Protein AF-X1TEH9-F1 (afdb_monomer_lite)

Foldseek 3Di:
DCVVVLVVLVVLLCVQPVPDDPVNLVVLQLVQADDDDDPAADPPQGSHHGDSVSSNVVDDRPPPPPPPVCPPQWDWDQDPPDPPPRTDIDGDDD

Structure (mmCIF, N/CA/C/O backbone):
data_AF-X1TEH9-F1
#
_entry.id   AF-X1TEH9-F1
#
loop_
_atom_site.group_PDB
_atom_site.id
_atom_site.type_symbol
_atom_site.label_atom_id
_atom_site.label_alt_id
_atom_site.label_comp_id
_atom_site.label_asym_id
_atom_site.label_entity_id
_atom_site.label_seq_id
_atom_site.pdbx_PDB_ins_code
_atom_site.Cartn_x
_atom_site.Cartn_y
_atom_site.Cartn_z
_atom_site.occupancy
_atom_site.B_iso_or_equiv
_atom_site.auth_seq_id
_atom_site.auth_comp_id
_atom_site.auth_asym_id
_atom_site.auth_atom_id
_atom_site.pdbx_PDB_model_num
ATOM 1 N N . MET A 1 1 ? 13.318 10.738 -7.924 1.00 67.31 1 MET A N 1
ATOM 2 C CA . MET A 1 1 ? 12.741 10.592 -6.566 1.00 67.31 1 MET A CA 1
ATOM 3 C C . MET A 1 1 ? 11.636 9.544 -6.628 1.00 67.31 1 MET A C 1
ATOM 5 O O . MET A 1 1 ? 10.658 9.787 -7.317 1.00 67.31 1 MET A O 1
ATOM 9 N N . SER A 1 2 ? 11.807 8.389 -5.972 1.00 84.75 2 SER A N 1
ATOM 10 C CA . SER A 1 2 ? 10.846 7.263 -6.023 1.00 84.75 2 SER A CA 1
ATOM 11 C C . SER A 1 2 ? 10.083 7.063 -4.702 1.00 84.75 2 SER A C 1
ATOM 13 O O . SER A 1 2 ? 8.868 6.912 -4.713 1.00 84.75 2 SER A O 1
ATOM 15 N N . CYS A 1 3 ? 10.767 7.215 -3.560 1.00 90.12 3 CYS A N 1
ATOM 16 C CA . CYS A 1 3 ? 10.207 7.048 -2.210 1.00 90.12 3 CYS A CA 1
ATOM 17 C C . CYS A 1 3 ? 8.814 7.687 -1.968 1.00 90.12 3 CYS A C 1
ATOM 19 O O . CYS A 1 3 ? 7.918 6.959 -1.552 1.00 90.12 3 CYS A O 1
ATOM 21 N N . PRO A 1 4 ? 8.549 8.975 -2.289 1.00 93.75 4 PRO A N 1
ATOM 22 C CA . PRO A 1 4 ? 7.236 9.567 -2.006 1.00 93.75 4 PRO A CA 1
ATOM 23 C C . PRO A 1 4 ? 6.084 8.949 -2.816 1.00 93.75 4 PRO A C 1
ATOM 25 O O . PRO A 1 4 ? 4.946 8.978 -2.355 1.00 93.75 4 PRO A O 1
ATOM 28 N N . HIS A 1 5 ? 6.355 8.367 -3.991 1.00 92.38 5 HIS A N 1
ATOM 29 C CA . HIS A 1 5 ? 5.333 7.669 -4.781 1.00 92.38 5 HIS A CA 1
ATOM 30 C C . HIS A 1 5 ? 4.938 6.342 -4.123 1.00 92.38 5 HIS A C 1
ATOM 32 O O . HIS A 1 5 ? 3.752 6.025 -4.043 1.00 92.38 5 HIS A O 1
ATOM 38 N N . LEU A 1 6 ? 5.918 5.604 -3.590 1.00 93.00 6 LEU A N 1
ATOM 39 C CA . LEU A 1 6 ? 5.668 4.387 -2.819 1.00 93.00 6 LEU A CA 1
ATOM 40 C C . LEU A 1 6 ? 4.899 4.711 -1.531 1.00 93.00 6 LEU A C 1
ATOM 42 O O . LEU A 1 6 ? 3.861 4.110 -1.276 1.00 93.00 6 LEU A O 1
ATOM 46 N N . THR A 1 7 ? 5.329 5.727 -0.775 1.00 94.31 7 THR A N 1
ATOM 47 C CA . THR A 1 7 ? 4.628 6.145 0.451 1.00 94.31 7 THR A CA 1
ATOM 48 C C . THR A 1 7 ? 3.194 6.605 0.173 1.00 94.31 7 THR A C 1
ATOM 50 O O . THR A 1 7 ? 2.286 6.249 0.918 1.00 94.31 7 THR A O 1
ATOM 53 N N . GLY A 1 8 ? 2.963 7.356 -0.910 1.00 94.06 8 GLY A N 1
ATOM 54 C CA . GLY A 1 8 ? 1.615 7.770 -1.311 1.00 94.06 8 GLY A CA 1
ATOM 55 C C . GLY A 1 8 ? 0.722 6.592 -1.705 1.00 94.06 8 GLY A C 1
ATOM 56 O O . GLY A 1 8 ? -0.451 6.567 -1.347 1.00 94.06 8 GLY A O 1
ATOM 57 N N . THR A 1 9 ? 1.282 5.586 -2.380 1.00 93.19 9 THR A N 1
ATOM 58 C CA . THR A 1 9 ? 0.546 4.367 -2.750 1.00 93.19 9 THR A CA 1
ATOM 59 C C . THR A 1 9 ? 0.148 3.570 -1.509 1.00 93.19 9 THR A C 1
ATOM 61 O O . THR A 1 9 ? -1.017 3.214 -1.362 1.00 93.19 9 THR A O 1
ATOM 64 N N . ILE A 1 10 ? 1.075 3.381 -0.565 1.00 93.69 10 ILE A N 1
ATOM 65 C CA . ILE A 1 10 ? 0.791 2.716 0.715 1.00 93.69 10 ILE A CA 1
ATOM 66 C C . ILE A 1 10 ? -0.287 3.469 1.503 1.00 93.69 10 ILE A C 1
ATOM 68 O O . ILE A 1 10 ? -1.175 2.847 2.078 1.00 93.69 10 ILE A O 1
ATOM 72 N N . ALA A 1 11 ? -0.267 4.805 1.499 1.00 94.38 11 ALA A N 1
ATOM 73 C CA . ALA A 1 11 ? -1.305 5.594 2.159 1.00 94.38 11 ALA A CA 1
ATOM 74 C C . ALA A 1 11 ? -2.703 5.348 1.557 1.00 94.38 11 ALA A C 1
ATOM 76 O O . ALA A 1 11 ? -3.680 5.284 2.299 1.00 94.38 11 ALA A O 1
ATOM 77 N N . LEU A 1 12 ? -2.810 5.169 0.235 1.00 92.62 12 LEU A N 1
ATOM 78 C CA . LEU A 1 12 ? -4.076 4.813 -0.420 1.00 92.62 12 LEU A CA 1
ATOM 79 C C . LEU A 1 12 ? -4.524 3.389 -0.073 1.00 92.62 12 LEU A C 1
ATOM 81 O O . LEU A 1 12 ? -5.708 3.165 0.161 1.00 92.62 12 LEU A O 1
ATOM 85 N N . MET A 1 13 ? -3.584 2.446 0.000 1.00 91.94 13 MET A N 1
ATOM 86 C CA . MET A 1 13 ? -3.853 1.068 0.421 1.00 91.94 13 MET A CA 1
ATOM 87 C C . MET A 1 13 ? -4.395 1.020 1.856 1.00 91.94 13 MET A C 1
ATOM 89 O O . MET A 1 13 ? -5.459 0.455 2.088 1.00 91.94 13 MET A O 1
ATOM 93 N N . LEU A 1 14 ? -3.733 1.709 2.789 1.00 91.31 14 LEU A N 1
ATOM 94 C CA . LEU A 1 14 ? -4.174 1.824 4.184 1.00 91.31 14 LEU A CA 1
ATOM 95 C C . LEU A 1 14 ? -5.484 2.604 4.340 1.00 91.31 14 LEU A C 1
ATOM 97 O O . LEU A 1 14 ? -6.248 2.357 5.267 1.00 91.31 14 LEU A O 1
ATOM 101 N N . SER A 1 15 ? -5.767 3.548 3.439 1.00 90.44 15 SER A N 1
ATOM 102 C CA . SER A 1 15 ? -7.065 4.227 3.414 1.00 90.44 15 SER A CA 1
ATOM 103 C C . SER A 1 15 ? -8.206 3.293 3.009 1.00 90.44 15 SER A C 1
ATOM 105 O O . SER A 1 15 ? -9.354 3.601 3.325 1.00 90.44 15 SER A O 1
ATOM 107 N N . LYS A 1 16 ? -7.915 2.213 2.273 1.00 88.88 16 LYS A N 1
ATOM 108 C CA . LYS A 1 16 ? -8.901 1.202 1.884 1.00 88.88 16 LYS A CA 1
ATOM 109 C C . LYS A 1 16 ? -9.070 0.142 2.966 1.00 88.88 16 LYS A C 1
ATOM 111 O O . LYS A 1 16 ? -10.199 -0.232 3.255 1.00 88.88 16 LYS A O 1
ATOM 116 N N . ASP A 1 17 ? -7.967 -0.305 3.556 1.00 88.56 17 ASP A N 1
ATOM 117 C CA . ASP A 1 17 ? -7.971 -1.219 4.692 1.00 88.56 17 ASP A CA 1
ATOM 118 C C . ASP A 1 17 ? -6.870 -0.825 5.697 1.00 88.56 17 ASP A C 1
ATOM 120 O O . ASP A 1 17 ? -5.682 -1.041 5.436 1.00 88.56 17 ASP A O 1
ATOM 124 N N . PRO A 1 18 ? -7.237 -0.240 6.853 1.00 89.25 18 PRO A N 1
ATOM 125 C CA . PRO A 1 18 ? -6.275 0.182 7.864 1.00 89.25 18 PRO A CA 1
ATOM 126 C C . PRO A 1 18 ? -5.709 -0.984 8.689 1.00 89.25 18 PRO A C 1
ATOM 128 O O . PRO A 1 18 ? -4.809 -0.756 9.497 1.00 89.25 18 PRO A O 1
ATOM 131 N N . SER A 1 19 ? -6.236 -2.203 8.531 1.00 89.75 19 SER A N 1
ATOM 132 C CA . SER A 1 19 ? -5.796 -3.390 9.270 1.00 89.75 19 SER A CA 1
ATOM 133 C C . SER A 1 19 ? -4.621 -4.126 8.614 1.00 89.75 19 SER A C 1
ATOM 135 O O . SER A 1 19 ? -4.017 -4.989 9.253 1.00 89.75 19 SER A O 1
ATOM 137 N N . LEU A 1 20 ? -4.251 -3.740 7.385 1.00 88.69 20 LEU A N 1
ATOM 138 C CA . LEU A 1 20 ? -3.155 -4.346 6.629 1.00 88.69 20 LEU A CA 1
ATOM 139 C C . LEU A 1 20 ? -1.820 -4.270 7.372 1.00 88.69 20 LEU A C 1
ATOM 141 O O . LEU A 1 20 ? -1.376 -3.211 7.831 1.00 88.69 20 LEU A O 1
ATOM 145 N N . THR A 1 21 ? -1.135 -5.405 7.420 1.00 93.00 21 THR A N 1
ATOM 146 C CA . THR A 1 21 ? 0.207 -5.510 7.986 1.00 93.00 21 THR A CA 1
ATOM 147 C C . THR A 1 21 ? 1.284 -5.108 6.969 1.00 93.00 21 THR A C 1
ATOM 149 O O . THR A 1 21 ? 1.068 -5.184 5.757 1.00 93.00 21 THR A O 1
ATOM 152 N N . PRO A 1 22 ? 2.488 -4.707 7.423 1.00 91.69 22 PRO A N 1
ATOM 153 C CA . PRO A 1 22 ? 3.594 -4.391 6.518 1.00 91.69 22 PRO A CA 1
ATOM 154 C C . PRO A 1 22 ? 3.972 -5.540 5.571 1.00 91.69 22 PRO A C 1
ATOM 156 O O . PRO A 1 22 ? 4.297 -5.288 4.416 1.00 91.69 22 PRO A O 1
ATOM 159 N N . GLU A 1 23 ? 3.891 -6.792 6.030 1.00 92.56 23 GLU A N 1
ATOM 160 C CA . GLU A 1 23 ? 4.204 -7.972 5.208 1.00 92.56 23 GLU A CA 1
ATOM 161 C C . GLU A 1 23 ? 3.174 -8.186 4.088 1.00 92.56 23 GLU A C 1
ATOM 163 O O . GLU A 1 23 ? 3.533 -8.545 2.963 1.00 92.56 23 GLU A O 1
ATOM 168 N N . GLU A 1 24 ? 1.894 -7.929 4.370 1.00 91.56 24 GLU A N 1
ATOM 169 C CA . GLU A 1 24 ? 0.826 -7.978 3.367 1.00 91.56 24 GLU A CA 1
ATOM 170 C C . GLU A 1 24 ? 0.969 -6.846 2.352 1.00 91.56 24 GLU A C 1
ATOM 172 O O . GLU A 1 24 ? 0.837 -7.084 1.152 1.00 91.56 24 GLU A O 1
ATOM 177 N N . LEU A 1 25 ? 1.297 -5.633 2.810 1.00 92.19 25 LEU A N 1
ATOM 178 C CA . LEU A 1 25 ? 1.565 -4.495 1.930 1.00 92.19 25 LEU A CA 1
ATOM 179 C C . LEU A 1 25 ? 2.715 -4.796 0.965 1.00 92.19 25 LEU A C 1
ATOM 181 O O . LEU A 1 25 ? 2.550 -4.606 -0.240 1.00 92.19 25 LEU A O 1
ATOM 185 N N . ASP A 1 26 ? 3.842 -5.301 1.472 1.00 92.12 26 ASP A N 1
ATOM 186 C CA . ASP A 1 26 ? 4.988 -5.677 0.639 1.00 92.12 26 ASP A CA 1
ATOM 187 C C . ASP A 1 26 ? 4.605 -6.770 -0.367 1.00 92.12 26 ASP A C 1
ATOM 189 O O . ASP A 1 26 ? 4.898 -6.646 -1.555 1.00 92.12 26 ASP A O 1
ATOM 193 N N . SER A 1 27 ? 3.871 -7.796 0.069 1.00 92.31 27 SER A N 1
ATOM 194 C CA . SER A 1 27 ? 3.433 -8.892 -0.806 1.00 92.31 27 SER A CA 1
ATOM 195 C C . SER A 1 27 ? 2.499 -8.416 -1.925 1.00 92.31 27 SER A C 1
ATOM 197 O O . SER A 1 27 ? 2.653 -8.819 -3.079 1.00 92.31 27 SER A O 1
ATOM 199 N N . ILE A 1 28 ? 1.538 -7.540 -1.612 1.00 92.56 28 ILE A N 1
ATOM 200 C CA . ILE A 1 28 ? 0.608 -6.973 -2.599 1.00 92.56 28 ILE A CA 1
ATOM 201 C C . ILE A 1 28 ? 1.360 -6.075 -3.581 1.00 92.56 28 ILE A C 1
ATOM 203 O O . ILE A 1 28 ? 1.124 -6.151 -4.788 1.00 92.56 28 ILE A O 1
ATOM 207 N N . LEU A 1 29 ? 2.278 -5.239 -3.090 1.00 92.19 29 LEU A N 1
ATOM 208 C CA . LEU A 1 29 ? 3.090 -4.379 -3.945 1.00 92.19 29 LEU A CA 1
ATOM 209 C C . LEU A 1 29 ? 3.954 -5.215 -4.892 1.00 92.19 29 LEU A C 1
ATOM 211 O O . LEU A 1 29 ? 3.939 -4.957 -6.090 1.00 92.19 29 LEU A O 1
ATOM 215 N N . GLU A 1 30 ? 4.636 -6.251 -4.403 1.00 91.44 30 GLU A N 1
ATOM 216 C CA . GLU A 1 30 ? 5.448 -7.132 -5.249 1.00 91.44 30 GLU A CA 1
ATOM 217 C C . GLU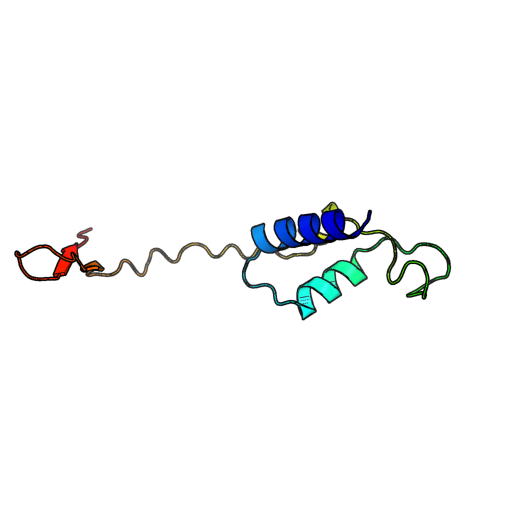 A 1 30 ? 4.613 -7.890 -6.290 1.00 91.44 30 GLU A C 1
ATOM 219 O O . GLU A 1 30 ? 5.052 -8.036 -7.429 1.00 91.44 30 GLU A O 1
ATOM 224 N N . ALA A 1 31 ? 3.397 -8.320 -5.940 1.00 90.81 31 ALA A N 1
ATOM 225 C CA . ALA A 1 31 ? 2.509 -9.038 -6.854 1.00 90.81 31 ALA A CA 1
ATOM 226 C C . ALA A 1 31 ? 1.858 -8.145 -7.927 1.00 90.81 31 ALA A C 1
ATOM 228 O O . ALA A 1 31 ? 1.463 -8.643 -8.981 1.00 90.81 31 ALA A O 1
ATOM 229 N N . THR A 1 32 ? 1.713 -6.844 -7.660 1.00 92.19 32 THR A N 1
ATOM 230 C CA . THR A 1 32 ? 1.029 -5.886 -8.552 1.00 92.19 32 THR A CA 1
ATOM 231 C C . THR A 1 32 ? 1.983 -4.998 -9.343 1.00 92.19 32 THR A C 1
ATOM 233 O O . THR A 1 32 ? 1.549 -4.272 -10.241 1.00 92.19 32 THR A O 1
ATOM 236 N N . CYS A 1 33 ? 3.282 -5.048 -9.042 1.00 90.25 33 CYS A N 1
ATOM 237 C CA . CYS A 1 33 ? 4.291 -4.342 -9.815 1.00 90.25 33 CYS A CA 1
ATOM 238 C C . CYS A 1 33 ? 4.362 -4.865 -11.253 1.00 90.25 33 CYS A C 1
ATOM 240 O O . CYS A 1 33 ? 4.272 -6.061 -11.527 1.00 90.25 33 CYS A O 1
ATOM 242 N N . LEU A 1 34 ? 4.564 -3.938 -12.187 1.00 90.12 34 LEU A N 1
ATOM 243 C CA . LEU A 1 34 ? 4.886 -4.270 -13.564 1.00 90.12 34 LEU A CA 1
ATOM 244 C C . LEU A 1 34 ? 6.375 -4.607 -13.641 1.00 90.12 34 LEU A C 1
ATOM 246 O O . LEU A 1 34 ? 7.210 -3.711 -13.513 1.00 90.12 34 LEU A O 1
ATOM 250 N N . ASP A 1 35 ? 6.690 -5.876 -13.876 1.00 87.94 35 ASP A N 1
ATOM 251 C CA . ASP A 1 35 ? 8.066 -6.338 -14.042 1.00 87.94 35 ASP A CA 1
ATOM 252 C C . ASP A 1 35 ? 8.774 -5.571 -15.176 1.00 87.94 35 ASP A C 1
ATOM 254 O O . ASP A 1 35 ? 8.248 -5.420 -16.285 1.00 87.94 35 ASP A O 1
ATOM 258 N N . LEU A 1 36 ? 9.965 -5.051 -14.881 1.00 84.38 36 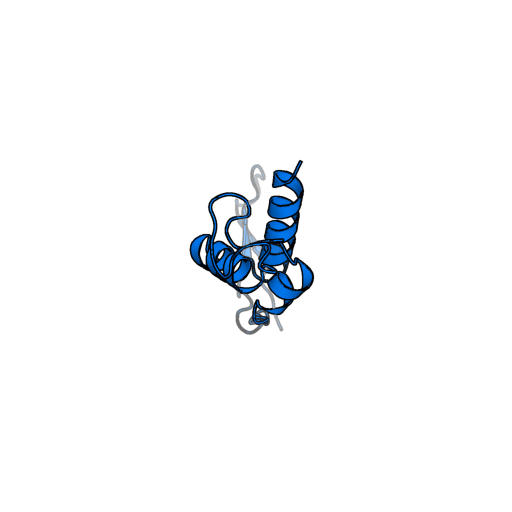LEU A N 1
ATOM 259 C CA . LEU A 1 36 ? 10.790 -4.297 -15.815 1.00 84.38 36 LEU A CA 1
ATOM 260 C C . LEU A 1 36 ? 12.162 -4.954 -15.910 1.00 84.38 36 LEU A C 1
ATOM 262 O O . LEU A 1 36 ? 12.868 -5.068 -14.918 1.00 84.38 36 LEU A O 1
ATOM 266 N N . GLY A 1 37 ? 12.591 -5.263 -17.135 1.00 82.44 37 GLY A N 1
ATOM 267 C CA . GLY A 1 37 ? 13.922 -5.805 -17.387 1.00 82.44 37 GLY A CA 1
ATOM 268 C C . GLY A 1 37 ? 13.918 -7.324 -17.518 1.00 82.44 37 GLY A C 1
ATOM 269 O O . GLY A 1 37 ? 13.301 -7.859 -18.440 1.00 82.44 37 GLY A O 1
ATOM 270 N N . SER A 1 38 ? 14.700 -8.001 -16.676 1.00 76.50 38 SER A N 1
ATOM 271 C CA . SER A 1 38 ? 14.804 -9.467 -16.702 1.00 76.50 38 SER A CA 1
ATOM 272 C C . SER A 1 38 ? 13.621 -10.068 -15.963 1.00 76.50 38 SER A C 1
ATOM 274 O O . SER A 1 38 ? 13.235 -9.527 -14.943 1.00 76.50 38 SER A O 1
ATOM 276 N N . THR A 1 39 ? 13.076 -11.190 -16.437 1.00 80.12 39 THR A N 1
ATOM 277 C CA . THR A 1 39 ? 11.913 -11.806 -15.786 1.00 80.12 39 THR A CA 1
ATOM 278 C C . THR A 1 39 ? 12.197 -12.119 -14.316 1.00 80.12 39 THR A C 1
ATOM 280 O O . THR A 1 39 ? 13.076 -12.932 -14.014 1.00 80.12 39 THR A O 1
ATOM 283 N N . GLY A 1 40 ? 11.405 -11.530 -13.425 1.00 80.25 40 GLY A N 1
ATOM 284 C CA . GLY A 1 40 ? 11.496 -11.706 -11.981 1.00 80.25 40 GLY A CA 1
ATOM 285 C C . GLY A 1 40 ? 12.337 -10.644 -11.271 1.00 80.25 40 GLY A C 1
ATOM 286 O O . GLY A 1 40 ? 12.876 -9.721 -11.866 1.00 80.25 40 GLY A O 1
ATOM 287 N N . LYS A 1 41 ? 12.441 -10.784 -9.945 1.00 84.38 41 LYS A N 1
ATOM 288 C CA . LYS A 1 41 ? 13.041 -9.758 -9.087 1.00 84.38 41 LYS A CA 1
ATOM 289 C C . LYS A 1 41 ? 14.521 -9.550 -9.416 1.00 84.38 41 LYS A C 1
ATOM 291 O O . LYS A 1 41 ? 15.318 -10.482 -9.2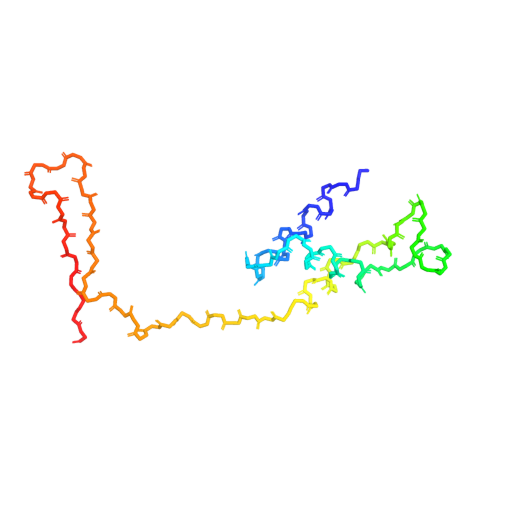88 1.00 84.38 41 LYS A O 1
ATOM 296 N N . ASP A 1 42 ? 14.894 -8.328 -9.778 1.00 88.94 42 ASP A N 1
ATOM 297 C CA . ASP A 1 42 ? 16.275 -7.968 -10.097 1.00 88.94 42 ASP A CA 1
ATOM 298 C C . ASP A 1 42 ? 16.865 -6.944 -9.105 1.00 88.94 42 ASP A C 1
ATOM 300 O O . ASP A 1 42 ? 16.178 -6.389 -8.246 1.00 88.94 42 ASP A O 1
ATOM 304 N N . ASN A 1 43 ? 18.176 -6.698 -9.186 1.00 88.31 43 ASN A N 1
ATOM 305 C CA . ASN A 1 43 ? 18.863 -5.771 -8.276 1.00 88.31 43 ASN A CA 1
ATOM 306 C C . ASN A 1 43 ? 18.730 -4.289 -8.679 1.00 88.31 43 ASN A C 1
ATOM 308 O O . ASN A 1 43 ? 19.219 -3.424 -7.953 1.00 88.31 43 ASN A O 1
ATOM 312 N N . TYR A 1 44 ? 18.134 -3.986 -9.837 1.00 88.12 44 TYR A N 1
ATOM 313 C CA . TYR A 1 44 ? 18.048 -2.627 -10.386 1.00 88.12 44 TYR A CA 1
ATOM 314 C C . TYR A 1 44 ? 16.656 -2.012 -10.192 1.00 88.12 44 TYR A C 1
ATOM 316 O O . TYR A 1 44 ? 16.542 -0.865 -9.762 1.00 88.12 44 TYR A O 1
ATOM 324 N N . TYR A 1 45 ? 15.616 -2.780 -10.490 1.00 85.56 45 TYR A N 1
ATOM 325 C CA . TYR A 1 45 ? 14.198 -2.450 -10.420 1.00 85.56 45 TYR A CA 1
ATOM 326 C C . TYR A 1 45 ? 13.467 -3.211 -9.308 1.00 85.56 45 TYR A C 1
ATOM 328 O O . TYR A 1 45 ? 12.336 -2.855 -8.976 1.00 85.56 45 TYR A O 1
ATOM 336 N N . GLY A 1 46 ? 14.086 -4.217 -8.684 1.00 88.19 46 GLY A N 1
ATOM 337 C CA . GLY A 1 46 ? 13.412 -5.005 -7.656 1.00 88.19 46 GLY A CA 1
ATOM 338 C C . GLY A 1 46 ? 12.288 -5.818 -8.287 1.00 88.19 46 GLY A C 1
ATOM 339 O O . GLY A 1 46 ? 12.533 -6.549 -9.236 1.00 88.19 46 GLY A O 1
ATOM 340 N N . ALA A 1 47 ? 11.068 -5.697 -7.756 1.00 87.19 47 ALA A N 1
ATOM 341 C CA . ALA A 1 47 ? 9.879 -6.338 -8.329 1.00 87.19 47 ALA A CA 1
ATOM 342 C C . ALA A 1 47 ? 9.327 -5.605 -9.571 1.00 87.19 47 ALA A C 1
ATOM 344 O O . ALA A 1 47 ? 8.415 -6.109 -10.219 1.00 87.19 47 ALA A O 1
ATOM 345 N N . GLY A 1 48 ? 9.861 -4.422 -9.901 1.00 90.81 48 GLY A N 1
ATOM 346 C CA . GLY A 1 48 ? 9.471 -3.649 -11.077 1.00 90.81 48 GLY A CA 1
ATOM 347 C C . GLY A 1 48 ? 8.868 -2.282 -10.748 1.00 90.81 48 GLY A C 1
ATOM 348 O O . GLY A 1 48 ? 9.171 -1.652 -9.733 1.00 90.81 48 GLY A O 1
ATOM 349 N N . LEU A 1 49 ? 8.033 -1.783 -11.658 1.00 90.62 49 LEU A N 1
ATOM 350 C CA . LEU A 1 49 ? 7.362 -0.492 -11.552 1.00 90.62 49 LEU A CA 1
ATOM 351 C C . LEU A 1 49 ? 6.072 -0.604 -10.732 1.00 90.62 49 LEU A C 1
ATOM 353 O O . LEU A 1 49 ? 5.191 -1.397 -11.055 1.00 90.62 49 LEU A O 1
ATOM 357 N N . ILE A 1 50 ? 5.924 0.264 -9.732 1.00 91.69 50 ILE A N 1
ATOM 358 C CA . ILE A 1 50 ? 4.717 0.344 -8.898 1.00 91.69 50 ILE A CA 1
ATOM 359 C C . ILE A 1 50 ? 3.485 0.688 -9.740 1.00 91.69 50 ILE A C 1
ATOM 361 O O . ILE A 1 50 ? 3.478 1.682 -10.471 1.00 91.69 50 ILE A O 1
ATOM 365 N N . ASN A 1 51 ? 2.413 -0.080 -9.545 1.00 92.50 51 ASN A N 1
ATOM 366 C CA . ASN A 1 51 ? 1.092 0.188 -10.097 1.00 92.50 51 ASN A CA 1
ATOM 367 C C . ASN A 1 51 ? 0.079 0.408 -8.964 1.00 92.50 51 ASN A C 1
ATOM 369 O O . ASN A 1 51 ? -0.452 -0.534 -8.380 1.00 92.50 51 ASN A O 1
ATOM 373 N N . ALA A 1 52 ? -0.186 1.678 -8.650 1.00 91.50 52 ALA A N 1
ATOM 374 C CA . ALA A 1 52 ? -1.062 2.047 -7.539 1.00 91.50 52 ALA A CA 1
ATOM 375 C C . ALA A 1 52 ? -2.520 1.602 -7.736 1.00 91.50 52 ALA A C 1
ATOM 377 O O . ALA A 1 52 ? -3.198 1.292 -6.761 1.00 91.50 52 ALA A O 1
ATOM 378 N N . LEU A 1 53 ? -3.004 1.567 -8.982 1.00 91.44 53 LEU A N 1
ATOM 379 C CA . LEU A 1 53 ? -4.378 1.164 -9.276 1.00 91.44 53 LEU A CA 1
ATOM 380 C C . LEU A 1 53 ? -4.577 -0.319 -8.963 1.00 91.44 53 LEU A C 1
ATOM 382 O O . LEU A 1 53 ? -5.506 -0.675 -8.241 1.00 91.44 53 LEU A O 1
ATOM 386 N N . ASP A 1 54 ? -3.680 -1.166 -9.466 1.00 91.38 54 ASP A N 1
ATOM 387 C CA . ASP A 1 54 ? -3.771 -2.608 -9.243 1.00 91.38 54 ASP A CA 1
ATOM 388 C C . ASP A 1 54 ? -3.491 -2.973 -7.783 1.00 91.38 54 ASP A C 1
ATOM 390 O O . ASP A 1 54 ? -4.211 -3.799 -7.229 1.00 91.38 54 ASP A O 1
ATOM 394 N N . ALA A 1 55 ? -2.547 -2.296 -7.116 1.00 91.25 55 ALA A N 1
ATOM 395 C CA . ALA A 1 55 ? -2.288 -2.480 -5.686 1.00 91.25 55 ALA A CA 1
ATOM 396 C C . ALA A 1 55 ? -3.531 -2.204 -4.821 1.00 91.25 55 ALA A C 1
ATOM 398 O O . ALA A 1 55 ? -3.883 -3.001 -3.953 1.00 91.25 55 ALA A O 1
ATOM 399 N N . VAL A 1 56 ? -4.239 -1.099 -5.079 1.00 91.25 56 VAL A N 1
ATOM 400 C CA . VA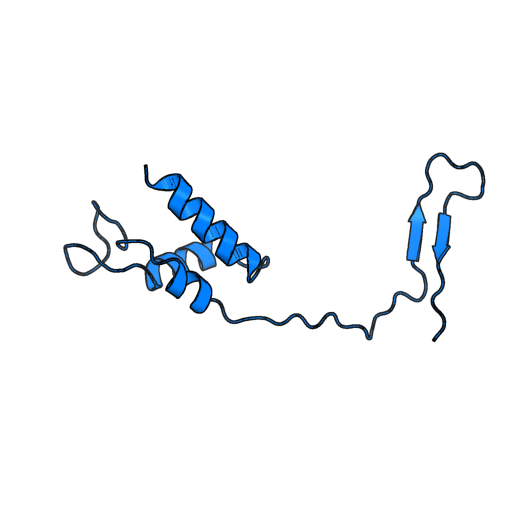L A 1 56 ? -5.463 -0.753 -4.337 1.00 91.25 56 VAL A CA 1
ATOM 401 C C . VAL A 1 56 ? -6.620 -1.685 -4.703 1.00 91.25 56 VAL A C 1
ATOM 403 O O . VAL A 1 56 ? -7.442 -2.007 -3.846 1.00 91.25 56 VAL A O 1
ATOM 406 N N . ASN A 1 57 ? -6.707 -2.149 -5.950 1.00 90.56 57 ASN A N 1
ATOM 407 C CA . ASN A 1 57 ? -7.745 -3.090 -6.377 1.00 90.56 57 ASN A CA 1
ATOM 408 C C . ASN A 1 57 ? -7.533 -4.506 -5.827 1.00 90.56 57 ASN A C 1
ATOM 410 O O . ASN A 1 57 ? -8.518 -5.190 -5.559 1.00 90.56 57 ASN A O 1
ATOM 414 N N . ALA A 1 58 ? -6.281 -4.925 -5.629 1.00 88.25 58 ALA A N 1
ATOM 415 C CA . ALA A 1 58 ? -5.931 -6.234 -5.083 1.00 88.25 58 ALA A CA 1
ATOM 416 C C . ALA A 1 58 ? -6.368 -6.416 -3.620 1.00 88.25 58 ALA A C 1
ATOM 418 O O . ALA A 1 58 ? -6.606 -7.541 -3.185 1.00 88.25 58 ALA A O 1
ATOM 419 N N . ILE A 1 59 ? -6.518 -5.322 -2.868 1.00 87.44 59 ILE A N 1
ATOM 420 C CA . ILE A 1 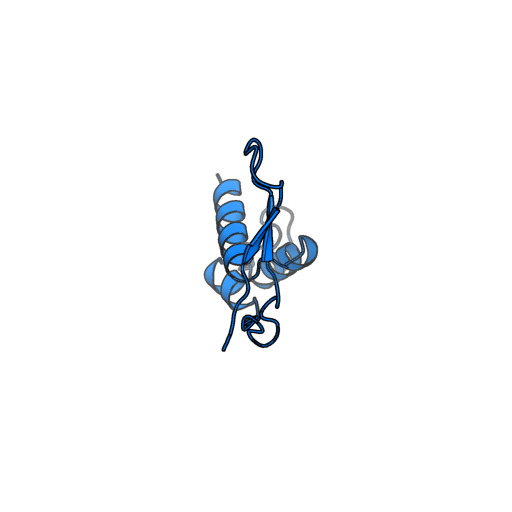59 ? -7.072 -5.349 -1.512 1.00 87.44 59 ILE A CA 1
ATOM 421 C C . ILE A 1 59 ? -8.564 -5.670 -1.614 1.00 87.44 59 ILE A C 1
ATOM 423 O O . ILE A 1 59 ? -9.336 -4.892 -2.187 1.00 87.44 59 ILE A O 1
ATOM 427 N N . ALA A 1 60 ? -8.981 -6.805 -1.056 1.00 75.25 60 ALA A N 1
ATOM 428 C CA . ALA A 1 60 ? -10.394 -7.122 -0.920 1.00 75.25 60 ALA A CA 1
ATOM 429 C C . ALA A 1 60 ? -11.047 -6.070 -0.013 1.00 75.25 60 ALA A C 1
ATOM 431 O O . ALA A 1 60 ? -10.540 -5.781 1.066 1.00 75.25 60 ALA A O 1
ATOM 432 N N . CYS A 1 61 ? -12.148 -5.461 -0.457 1.00 56.09 61 CYS A N 1
ATOM 433 C CA . CYS A 1 61 ? -12.909 -4.565 0.405 1.00 56.09 61 CYS A CA 1
ATOM 434 C C . CYS A 1 61 ? -13.461 -5.385 1.573 1.00 56.09 61 CYS A C 1
ATOM 436 O O . CYS A 1 61 ? -14.377 -6.185 1.377 1.00 56.09 61 CYS A O 1
ATOM 438 N N . ILE A 1 62 ? -12.917 -5.189 2.769 1.00 57.78 62 ILE A N 1
ATOM 439 C CA . ILE A 1 62 ? -13.600 -5.592 3.988 1.00 57.78 62 ILE A CA 1
ATOM 440 C C . ILE A 1 62 ? -14.510 -4.415 4.318 1.00 57.78 62 ILE A C 1
ATOM 442 O O . ILE A 1 62 ? -14.077 -3.402 4.862 1.00 57.78 62 ILE A O 1
ATOM 446 N N . GLU A 1 63 ? -15.770 -4.502 3.894 1.00 58.34 63 GLU A N 1
ATOM 447 C CA . GLU A 1 63 ? -16.803 -3.673 4.503 1.00 58.34 63 GLU A CA 1
ATOM 448 C C . GLU A 1 63 ? -16.947 -4.177 5.939 1.00 58.34 63 GLU A C 1
ATOM 450 O O . GLU A 1 63 ? -17.712 -5.100 6.213 1.00 58.34 63 GLU A O 1
ATOM 455 N N . GLU A 1 64 ? -16.178 -3.605 6.869 1.00 56.97 64 GLU A N 1
ATOM 456 C CA . GLU A 1 64 ? -16.635 -3.579 8.250 1.00 56.97 64 GLU A CA 1
ATOM 457 C C . GLU A 1 64 ? -17.870 -2.679 8.254 1.00 56.97 64 GLU A C 1
ATOM 459 O O . GLU A 1 64 ? -17.788 -1.462 8.442 1.00 56.97 64 GLU A O 1
ATOM 464 N N . GLU A 1 65 ? -19.031 -3.275 7.952 1.00 61.09 65 GLU A N 1
ATOM 465 C CA . GLU A 1 65 ? -20.299 -2.685 8.349 1.00 61.09 65 GLU A CA 1
ATOM 466 C C . GLU A 1 65 ? -20.137 -2.361 9.834 1.00 61.09 65 GLU A C 1
ATOM 468 O O . GLU A 1 65 ? -19.811 -3.266 10.612 1.00 61.09 65 GLU A O 1
ATOM 473 N N . PRO A 1 66 ? -20.294 -1.093 10.254 1.00 61.97 66 PRO A N 1
ATOM 474 C CA . PRO A 1 66 ? -20.306 -0.811 11.671 1.00 61.97 66 PRO A CA 1
ATOM 475 C C . PRO A 1 66 ? -21.430 -1.664 12.253 1.00 61.97 66 PRO A C 1
ATOM 477 O O . PRO A 1 66 ? -22.593 -1.463 11.902 1.00 61.97 66 PRO A O 1
ATOM 480 N N . ASP A 1 67 ? -21.085 -2.640 13.092 1.00 56.53 67 ASP A N 1
ATOM 481 C CA . ASP A 1 67 ? -22.061 -3.461 13.796 1.00 56.53 67 ASP A CA 1
ATOM 482 C C . ASP A 1 67 ? -22.852 -2.557 14.751 1.00 56.53 67 ASP A C 1
ATOM 484 O O . ASP A 1 67 ? -22.536 -2.386 15.930 1.00 56.53 67 ASP A O 1
ATOM 488 N N . ILE A 1 68 ? -23.898 -1.927 14.215 1.00 60.59 68 ILE A N 1
ATOM 489 C CA . ILE A 1 68 ? -24.793 -1.030 14.942 1.00 60.59 68 ILE A CA 1
ATOM 490 C C . ILE A 1 68 ? -25.641 -1.778 15.980 1.00 60.59 68 ILE A C 1
ATOM 492 O O . ILE A 1 68 ? -26.435 -1.145 16.677 1.00 60.59 68 ILE A O 1
ATOM 496 N N . THR A 1 69 ? -25.495 -3.103 16.130 1.00 56.91 69 THR A N 1
ATOM 497 C CA . THR A 1 69 ? -26.204 -3.853 17.176 1.00 56.91 69 THR A CA 1
ATOM 498 C C . THR A 1 69 ? -25.592 -3.666 18.564 1.00 56.91 69 THR A C 1
ATOM 500 O O . THR A 1 69 ? -26.276 -3.890 19.566 1.00 56.91 69 THR A O 1
ATOM 503 N N . THR A 1 70 ? -24.365 -3.144 18.661 1.00 60.66 70 THR A N 1
ATOM 504 C CA . THR A 1 70 ? -23.731 -2.803 19.942 1.00 60.66 70 THR A CA 1
ATOM 505 C C . THR A 1 70 ? -23.768 -1.302 20.218 1.00 60.66 70 THR A C 1
ATOM 507 O O . THR A 1 70 ? -22.750 -0.651 20.436 1.00 60.66 70 THR A O 1
ATOM 510 N N . VAL A 1 71 ? -24.972 -0.720 20.277 1.00 61.16 71 VAL A N 1
ATOM 511 C CA . VAL A 1 71 ? -25.128 0.613 20.881 1.00 61.16 71 VAL A CA 1
ATOM 512 C C . VAL A 1 71 ? -24.667 0.502 22.340 1.00 61.16 71 VAL A C 1
ATOM 514 O O . VAL A 1 71 ? -25.269 -0.262 23.104 1.00 61.16 71 VAL A O 1
ATOM 517 N N . PRO A 1 72 ? -23.611 1.212 22.776 1.00 59.88 72 PRO A N 1
ATOM 518 C CA . PRO A 1 72 ? -23.233 1.178 24.176 1.00 59.88 72 PRO A CA 1
ATOM 519 C C . PRO A 1 72 ? -24.399 1.757 24.980 1.00 59.88 72 PRO A C 1
ATOM 521 O O . PRO A 1 72 ? -24.727 2.936 24.864 1.00 59.88 72 PRO A O 1
ATOM 524 N N . VAL A 1 73 ? -25.029 0.921 25.813 1.00 60.66 73 VAL A N 1
ATOM 525 C CA . VAL A 1 73 ? -26.159 1.295 26.695 1.00 60.66 73 VAL A CA 1
ATOM 526 C C . VAL A 1 73 ? -25.820 2.529 27.551 1.00 60.66 73 VAL A C 1
ATOM 528 O O . VAL A 1 73 ? -26.702 3.275 27.983 1.00 60.66 73 VAL A O 1
ATOM 531 N N . ALA A 1 74 ? -24.528 2.770 27.769 1.00 62.53 74 ALA A N 1
ATOM 532 C CA . ALA A 1 74 ? -23.993 3.967 28.382 1.00 62.53 74 ALA A CA 1
ATOM 533 C C . ALA A 1 74 ? -22.626 4.318 27.773 1.00 62.53 74 ALA A C 1
ATOM 535 O O . ALA A 1 74 ? -21.721 3.486 27.776 1.00 62.53 74 ALA A O 1
ATOM 536 N N . TYR A 1 75 ? -22.454 5.563 27.320 1.00 68.88 75 TYR A N 1
ATOM 537 C CA . TYR A 1 75 ? -21.138 6.129 27.008 1.00 68.88 75 TYR A CA 1
ATOM 538 C C . TYR A 1 75 ? -20.768 7.167 28.071 1.00 68.88 75 TYR A C 1
ATOM 540 O O . TYR A 1 75 ? -21.522 8.114 28.320 1.00 68.88 75 TYR A O 1
ATOM 548 N N . SER A 1 76 ? -19.634 6.968 28.744 1.00 68.62 76 SER A N 1
ATOM 549 C CA . SER A 1 76 ? -19.145 7.849 29.806 1.00 68.62 76 SER A CA 1
ATOM 550 C C . SER A 1 76 ? -18.084 8.805 29.269 1.00 68.62 76 SER A C 1
ATOM 552 O O . SER A 1 76 ? -16.992 8.373 28.905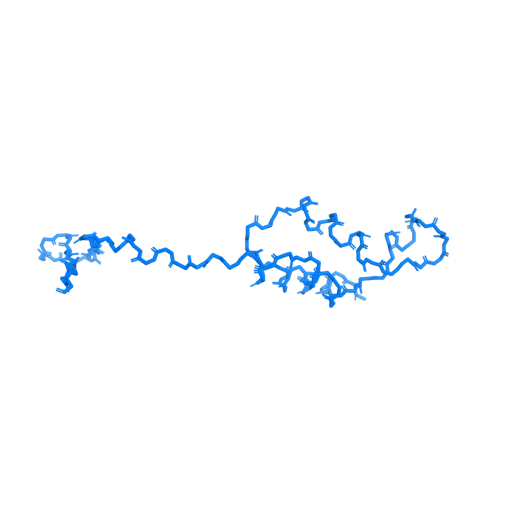 1.00 68.62 76 SER A O 1
ATOM 554 N N . ILE A 1 77 ? -18.374 10.104 29.276 1.00 71.12 77 ILE A N 1
ATOM 555 C CA . ILE A 1 77 ? -17.398 11.142 28.933 1.00 71.12 77 ILE A CA 1
ATOM 556 C C . ILE A 1 77 ? -16.763 11.645 30.230 1.00 71.12 77 ILE A C 1
ATOM 558 O O . ILE A 1 77 ? -17.459 12.119 31.136 1.00 71.12 77 ILE A O 1
ATOM 562 N N . GLY A 1 78 ? -15.437 11.527 30.321 1.00 70.00 78 GLY A N 1
ATOM 563 C CA . GLY A 1 78 ? -14.652 12.105 31.407 1.00 70.00 78 GLY A CA 1
ATOM 564 C C . GLY A 1 78 ? -14.536 13.614 31.223 1.00 70.00 78 GLY A C 1
ATOM 565 O O . GLY A 1 78 ? -13.873 14.082 30.301 1.00 70.00 78 GLY A O 1
ATOM 566 N N . CYS A 1 79 ? -15.187 14.384 32.090 1.00 62.25 79 CYS A N 1
ATOM 567 C CA . CYS A 1 79 ? -15.166 15.844 32.029 1.00 62.25 79 CYS A CA 1
ATOM 568 C C . CYS A 1 79 ? -14.181 16.390 33.068 1.00 62.25 79 CYS A C 1
ATOM 570 O O . CYS A 1 79 ? -14.576 16.788 34.163 1.00 62.25 79 CYS A O 1
ATOM 572 N N . TYR A 1 80 ? -12.891 16.420 32.734 1.00 65.00 80 TYR A N 1
ATOM 573 C CA . TYR A 1 80 ? -11.914 17.191 33.506 1.00 65.00 80 TYR A CA 1
ATOM 574 C C . TYR A 1 80 ? -11.786 18.611 32.931 1.00 65.00 80 TYR A C 1
ATOM 576 O O . TYR A 1 80 ? -11.739 18.743 31.708 1.00 65.00 80 TYR A O 1
ATOM 584 N N . PRO A 1 81 ? -11.688 19.674 33.756 1.00 63.12 81 PRO A N 1
ATOM 585 C CA . PRO A 1 81 ? -11.821 19.752 35.212 1.00 63.12 81 PRO A CA 1
ATOM 586 C C . PRO A 1 81 ? -13.191 20.353 35.594 1.00 63.12 81 PRO A C 1
ATOM 588 O O . PRO A 1 81 ? -13.278 21.526 35.953 1.00 63.12 81 PRO A O 1
ATOM 591 N N . ASN A 1 82 ? -14.285 19.592 35.481 1.00 60.56 82 ASN A N 1
ATOM 592 C CA . ASN A 1 82 ? -15.613 20.082 35.869 1.00 60.56 82 ASN A CA 1
ATOM 593 C C . ASN A 1 82 ? -15.978 19.613 37.300 1.00 60.56 82 ASN A C 1
ATOM 595 O O . ASN A 1 82 ? -15.947 18.410 37.554 1.00 60.56 82 ASN A O 1
ATOM 599 N N . PRO A 1 83 ? -16.343 20.515 38.237 1.00 60.62 83 PRO A N 1
ATOM 600 C CA . PRO A 1 83 ? -16.718 20.160 39.613 1.00 60.62 83 PRO A CA 1
ATOM 601 C C . PRO A 1 83 ? -18.029 19.362 39.752 1.00 60.62 83 PRO A C 1
ATOM 603 O O . PRO A 1 83 ? -18.285 18.794 40.816 1.00 60.62 83 PRO A O 1
ATOM 606 N N . SER A 1 84 ? -18.878 19.288 38.722 1.00 57.84 84 SER A N 1
ATOM 607 C CA . SER A 1 84 ? -20.039 18.390 38.742 1.00 57.84 84 SER A CA 1
ATOM 608 C C . SER A 1 84 ? -19.586 16.968 38.408 1.00 57.84 84 SER A C 1
ATOM 610 O O . SER A 1 84 ? -19.185 16.755 37.270 1.00 57.84 84 SER A O 1
ATOM 612 N N . ARG A 1 85 ? -19.638 16.040 39.386 1.00 57.97 85 ARG A N 1
ATOM 613 C CA . ARG A 1 85 ? -19.416 14.574 39.274 1.00 57.97 85 ARG A CA 1
ATOM 614 C C . ARG A 1 85 ? -18.681 14.166 37.985 1.00 57.97 85 ARG A C 1
ATOM 616 O O . ARG A 1 85 ? -19.331 14.085 36.953 1.00 57.97 85 ARG A O 1
ATOM 623 N N . ASN A 1 86 ? -17.383 13.857 38.094 1.00 62.91 86 ASN A N 1
ATOM 624 C CA . ASN A 1 86 ? -16.366 13.552 37.058 1.00 62.91 86 ASN A CA 1
ATOM 625 C C . ASN A 1 86 ? -16.744 12.655 35.848 1.00 62.91 86 ASN A C 1
ATOM 627 O O . ASN A 1 86 ? -15.873 12.339 35.040 1.00 62.91 86 ASN A O 1
ATOM 631 N N . VAL A 1 87 ? -17.993 12.217 35.703 1.00 65.50 87 VAL A N 1
ATOM 632 C CA . VAL A 1 87 ? -18.491 11.401 34.603 1.00 65.50 87 VAL A CA 1
ATOM 633 C C . VAL A 1 87 ? -19.882 11.878 34.185 1.00 65.50 87 VAL A C 1
ATOM 635 O O . VAL A 1 87 ? -20.838 11.790 34.958 1.00 65.50 87 VAL A O 1
ATOM 638 N N . THR A 1 88 ? -20.015 12.300 32.927 1.00 69.31 88 THR A N 1
ATOM 639 C CA . THR A 1 88 ? -21.326 12.470 32.284 1.00 69.31 88 THR A CA 1
ATOM 640 C C . THR A 1 88 ? -21.653 11.187 31.528 1.00 69.31 88 THR A C 1
ATOM 642 O O . THR A 1 88 ? -20.894 10.780 30.651 1.00 69.31 88 THR A O 1
ATOM 645 N N . THR A 1 89 ? -22.756 10.523 31.885 1.00 68.69 89 THR A N 1
ATOM 646 C CA . THR A 1 89 ? -23.210 9.299 31.204 1.00 68.69 89 THR A CA 1
ATOM 647 C C . THR A 1 89 ? -24.309 9.643 30.211 1.00 68.69 89 THR A C 1
ATOM 649 O O . THR A 1 89 ? -25.385 10.081 30.616 1.00 68.69 89 THR A O 1
ATOM 652 N N . VAL A 1 90 ? -24.056 9.421 28.924 1.00 71.88 90 VAL A N 1
ATOM 653 C CA . VAL A 1 90 ? -25.077 9.512 27.876 1.00 71.88 90 VAL A CA 1
ATOM 654 C C . VAL A 1 90 ? -25.765 8.151 27.777 1.00 71.88 90 VAL A C 1
ATOM 656 O O . VAL A 1 90 ? -25.091 7.137 27.593 1.00 71.88 90 VAL A O 1
ATOM 659 N N . ARG A 1 91 ? -27.092 8.120 27.949 1.00 70.06 91 ARG A N 1
ATOM 660 C CA . ARG A 1 91 ? -27.925 6.930 27.725 1.00 70.06 91 ARG A CA 1
ATOM 661 C C . ARG A 1 91 ? -28.672 7.092 26.412 1.00 70.06 91 ARG A C 1
ATOM 663 O O . ARG A 1 91 ? -29.328 8.112 26.214 1.00 70.06 91 ARG A O 1
ATOM 670 N N . PHE A 1 92 ? -28.596 6.082 25.560 1.00 67.19 92 PHE A N 1
ATOM 671 C CA . PHE A 1 92 ? -29.372 6.012 24.330 1.00 67.19 92 PHE A CA 1
ATOM 672 C C . PHE A 1 92 ? -30.617 5.156 24.593 1.00 67.19 92 PHE A C 1
ATOM 674 O O . PHE A 1 92 ? -30.509 4.044 25.108 1.00 67.19 92 PHE A O 1
ATOM 681 N N . THR A 1 93 ? -31.800 5.690 24.299 1.00 64.88 93 THR A N 1
ATOM 682 C CA . THR A 1 93 ? -33.075 4.955 24.301 1.00 64.88 93 THR A CA 1
ATOM 683 C C . THR A 1 93 ? -33.562 4.854 22.863 1.00 64.88 93 THR A C 1
ATOM 685 O O . THR A 1 93 ? -33.557 5.874 22.173 1.00 64.88 93 THR A O 1
ATOM 688 N N . LEU A 1 94 ? -33.942 3.649 22.430 1.00 61.84 94 LEU A N 1
ATOM 689 C CA . LEU A 1 94 ? -34.599 3.413 21.141 1.00 61.84 94 LEU A CA 1
ATOM 690 C C . LEU A 1 94 ? -36.053 3.896 21.169 1.00 61.84 94 LEU A C 1
ATOM 692 O O . LEU A 1 94 ? -36.683 3.773 22.247 1.00 61.84 94 LEU A O 1
#

Secondary structure (DSSP, 8-state):
--HHHHHHHHHHHHHH-TT--HHHHHHHHHHHSB--SSSS-BTTTBT-B--HHHHHHHS--------TT---S-EEEE-TT-SS-SEEEE----

InterPro domains:
  IPR000209 Peptidase S8/S53 domain [PF00082] (1-48)
  IPR036852 Peptidase S8/S53 domain superfamily [G3DSA:3.40.50.200] (1-61)
  IPR036852 Peptidase S8/S53 domain superfamily [SSF52743] (1-58)

Sequence (94 aa):
MSCPHLTGTIALMLSKDPSLTPEELDSILEATCLDLGSTGKDNYYGAGLINALDAVNAIACIEEEPDITTVPVAYSIGCYPNPSRNVTTVRFTL

pLDDT: mean 79.71, std 13.53, range [56.09, 94.38]

Radius of gyration: 22.43 Å; chains: 1; bounding box: 54×32×57 Å

Organism: NCBI:txid412755